Protein AF-A0A1D8U0D7-F1 (afdb_monomer_lite)

Foldseek 3Di:
DDQALQEEEEEAAPPDDDPLVVVQVVSVVVVGHYDYDHQQQPPVAKDWDWDQDPVGIKIWIDHPNDIDIPSSHPYYDCPDHDDHPDDVVVVVPDDDPDPPPDD

InterPro domains:
  IPR048936 MvdD-like, pre-ATP grasp domain [PF21068] (8-95)

Organism: NCBI:txid1458985

Radius of gyration: 16.78 Å; chains: 1; bounding box: 31×49×38 Å

pLDDT: mean 85.51, std 16.15, range [40.09, 97.69]

Structure (mmCIF, N/CA/C/O backbone):
data_AF-A0A1D8U0D7-F1
#
_entry.id   AF-A0A1D8U0D7-F1
#
loop_
_atom_site.group_PDB
_atom_site.id
_atom_site.type_symbol
_atom_site.label_atom_id
_atom_site.label_alt_id
_atom_site.label_comp_id
_atom_site.label_asym_id
_atom_site.label_entity_id
_atom_site.label_seq_id
_atom_site.pdbx_PDB_ins_code
_atom_site.Cartn_x
_atom_site.Cartn_y
_atom_site.Cartn_z
_atom_site.occupancy
_atom_site.B_iso_or_equiv
_atom_site.auth_seq_id
_atom_site.auth_comp_id
_atom_site.auth_asym_id
_atom_site.auth_atom_id
_atom_site.pdbx_PDB_model_num
ATOM 1 N N . MET A 1 1 ? -18.965 8.024 15.527 1.00 42.78 1 MET A N 1
ATOM 2 C CA . MET A 1 1 ? -18.687 6.759 14.809 1.00 42.78 1 MET A CA 1
ATOM 3 C C . MET A 1 1 ? -17.217 6.427 15.007 1.00 42.78 1 MET A C 1
ATOM 5 O O . MET A 1 1 ? -16.382 7.176 14.523 1.00 42.78 1 MET A O 1
ATOM 9 N N . ASN A 1 2 ? -16.894 5.385 15.776 1.00 52.44 2 ASN A N 1
ATOM 10 C CA . ASN A 1 2 ? -15.509 4.957 15.976 1.00 52.44 2 ASN A CA 1
ATOM 11 C C . ASN A 1 2 ? -15.095 4.140 14.743 1.00 52.44 2 ASN A C 1
ATOM 13 O O . ASN A 1 2 ? -15.549 3.006 14.592 1.00 52.44 2 ASN A O 1
ATOM 17 N N . ARG A 1 3 ? -14.338 4.729 13.809 1.00 65.12 3 ARG A N 1
ATOM 18 C CA . ARG A 1 3 ? -13.785 3.946 12.697 1.00 65.12 3 ARG A CA 1
ATOM 19 C C . ARG A 1 3 ? -12.763 2.972 13.270 1.00 65.12 3 ARG A C 1
ATOM 21 O O . ARG A 1 3 ? -11.881 3.375 14.024 1.00 65.12 3 ARG A O 1
ATOM 28 N N . SER A 1 4 ? -12.903 1.694 12.934 1.00 77.38 4 SER A N 1
ATOM 29 C CA . SER A 1 4 ? -11.898 0.694 13.280 1.00 77.38 4 SER A CA 1
ATOM 30 C C . SER A 1 4 ? -10.623 1.014 12.502 1.00 77.38 4 SER A C 1
ATOM 32 O O . SER A 1 4 ? -10.615 0.920 11.278 1.00 77.38 4 SER A O 1
ATOM 34 N N . ARG A 1 5 ? -9.563 1.424 13.205 1.00 88.81 5 ARG A N 1
ATOM 35 C CA . ARG A 1 5 ? -8.207 1.484 12.650 1.00 88.81 5 ARG A CA 1
ATOM 36 C C . ARG A 1 5 ? -7.657 0.075 12.625 1.00 88.81 5 ARG A C 1
ATOM 38 O O . ARG A 1 5 ? -7.066 -0.357 13.613 1.00 88.81 5 ARG A O 1
ATOM 45 N N . ASP A 1 6 ? -7.897 -0.646 11.540 1.00 95.38 6 ASP A N 1
ATOM 46 C CA . ASP A 1 6 ? -7.453 -2.031 11.363 1.00 95.38 6 ASP A CA 1
ATOM 47 C C . ASP A 1 6 ? -6.554 -2.227 10.135 1.00 95.38 6 ASP A C 1
ATOM 49 O O . ASP A 1 6 ? -6.075 -3.339 9.908 1.00 95.38 6 ASP A O 1
ATOM 53 N N . ILE A 1 7 ? -6.266 -1.164 9.373 1.00 97.25 7 ILE A N 1
ATOM 54 C CA . ILE A 1 7 ? -5.445 -1.259 8.165 1.00 97.25 7 ILE A CA 1
ATOM 55 C C . ILE A 1 7 ? -3.955 -1.227 8.500 1.00 97.25 7 ILE A C 1
ATOM 57 O O . ILE A 1 7 ? -3.480 -0.336 9.204 1.00 97.25 7 ILE A O 1
ATOM 61 N N . ILE A 1 8 ? -3.195 -2.162 7.932 1.00 97.69 8 ILE A N 1
ATOM 62 C CA . ILE A 1 8 ? -1.729 -2.148 7.965 1.00 97.69 8 ILE A CA 1
ATOM 63 C C . ILE A 1 8 ? -1.213 -1.938 6.545 1.00 97.69 8 ILE A C 1
ATOM 65 O O . ILE A 1 8 ? -1.383 -2.804 5.686 1.00 97.69 8 ILE A O 1
ATOM 69 N N . VAL A 1 9 ? -0.572 -0.797 6.292 1.00 97.31 9 VAL A N 1
ATOM 70 C CA . VAL A 1 9 ? -0.012 -0.480 4.971 1.00 97.31 9 VAL A CA 1
ATOM 71 C C . VAL A 1 9 ? 1.313 -1.209 4.794 1.00 97.31 9 VAL A C 1
ATOM 73 O O . VAL A 1 9 ? 2.223 -1.066 5.608 1.00 97.31 9 VAL A O 1
ATOM 76 N N . LEU A 1 10 ? 1.438 -1.978 3.721 1.00 96.75 10 LEU A N 1
ATOM 77 C CA . LEU A 1 10 ? 2.637 -2.730 3.377 1.00 96.75 10 LEU A CA 1
ATOM 78 C C . LEU A 1 10 ? 3.335 -2.026 2.212 1.00 96.75 10 LEU A C 1
ATOM 80 O O . LEU A 1 10 ? 2.890 -2.122 1.069 1.00 96.75 10 LEU A O 1
ATOM 84 N N . ILE A 1 11 ? 4.415 -1.304 2.507 1.00 95.44 11 ILE A N 1
ATOM 85 C CA . ILE A 1 11 ? 5.182 -0.551 1.507 1.00 95.44 11 ILE A CA 1
ATOM 86 C C . ILE A 1 11 ? 6.189 -1.490 0.844 1.00 95.44 11 ILE A C 1
ATOM 88 O O . ILE A 1 11 ? 7.119 -1.973 1.501 1.00 95.44 11 ILE A O 1
ATOM 92 N N . THR A 1 12 ? 6.001 -1.746 -0.449 1.00 95.31 12 THR A N 1
ATOM 93 C CA . THR A 1 12 ? 6.853 -2.638 -1.245 1.00 95.31 12 THR A CA 1
ATOM 94 C C . THR A 1 12 ? 6.941 -2.180 -2.712 1.00 95.31 12 THR A C 1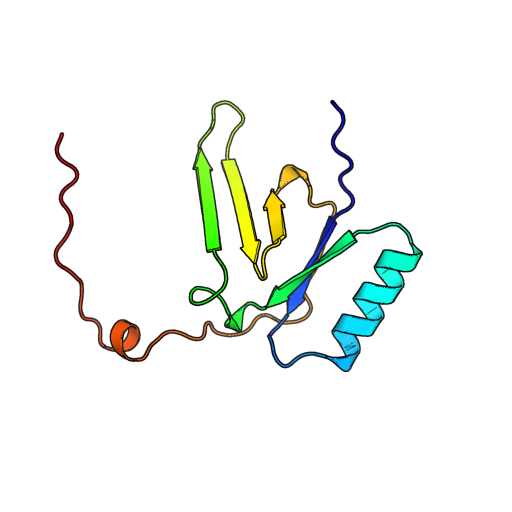
ATOM 96 O O . THR A 1 12 ? 6.800 -0.989 -3.008 1.00 95.31 12 THR A O 1
ATOM 99 N N . HIS A 1 13 ? 7.225 -3.106 -3.628 1.00 93.94 13 HIS A N 1
ATOM 100 C CA . HIS A 1 13 ? 7.195 -2.921 -5.073 1.00 93.94 13 HIS A CA 1
ATOM 101 C C . HIS A 1 13 ? 6.438 -4.061 -5.772 1.00 93.94 13 HIS A C 1
ATOM 103 O O . HIS A 1 13 ? 6.329 -5.169 -5.242 1.00 93.94 13 HIS A O 1
ATOM 109 N N . SER A 1 14 ? 5.987 -3.822 -7.004 1.00 92.12 14 SER A N 1
ATOM 110 C CA . SER A 1 14 ? 5.144 -4.741 -7.792 1.00 92.12 14 SER A CA 1
ATOM 111 C C . SER A 1 14 ? 5.746 -6.132 -8.043 1.00 92.12 14 SER A C 1
ATOM 113 O O . SER A 1 14 ? 5.011 -7.079 -8.310 1.00 92.12 14 SER A O 1
ATOM 115 N N . GLY A 1 15 ? 7.071 -6.264 -7.935 1.00 90.50 15 GLY A N 1
ATOM 116 C CA . GLY A 1 15 ? 7.821 -7.513 -8.106 1.00 90.50 15 GLY A CA 1
ATOM 117 C C . GLY A 1 15 ? 8.117 -8.285 -6.813 1.00 90.50 15 GLY A C 1
ATOM 118 O O . GLY A 1 15 ? 8.840 -9.279 -6.866 1.00 90.50 15 GLY A O 1
ATOM 119 N N . ASP A 1 16 ? 7.642 -7.826 -5.651 1.00 87.94 16 ASP A N 1
ATOM 120 C CA . ASP A 1 16 ? 7.707 -8.590 -4.397 1.00 87.94 16 ASP A CA 1
ATOM 121 C C . ASP A 1 16 ? 6.471 -9.496 -4.294 1.00 87.94 16 ASP A C 1
ATOM 123 O O . ASP A 1 16 ? 5.343 -9.031 -4.461 1.00 87.94 16 ASP A O 1
ATOM 127 N N . TYR A 1 17 ? 6.671 -10.786 -4.025 1.00 84.69 17 TYR A N 1
ATOM 128 C CA . TYR A 1 17 ? 5.586 -11.778 -3.969 1.00 84.69 17 TYR A CA 1
ATOM 129 C C . TYR A 1 17 ? 5.707 -12.644 -2.711 1.00 84.69 17 TYR A C 1
ATOM 131 O O . TYR A 1 17 ? 4.880 -12.598 -1.809 1.00 84.69 17 TYR A O 1
ATOM 139 N N . PHE A 1 18 ? 6.820 -13.366 -2.563 1.00 86.44 18 PHE A N 1
ATOM 140 C CA . PHE A 1 18 ? 6.926 -14.389 -1.520 1.00 86.44 18 PHE A CA 1
ATOM 141 C C . PHE A 1 18 ? 6.875 -13.854 -0.081 1.00 86.44 18 PHE A C 1
ATOM 143 O O . PHE A 1 18 ? 6.277 -14.481 0.793 1.00 86.44 18 PHE A O 1
ATOM 150 N N . THR A 1 19 ? 7.541 -12.730 0.201 1.00 90.12 19 THR A N 1
ATOM 151 C CA . THR A 1 19 ? 7.594 -12.206 1.579 1.00 90.12 19 THR A CA 1
ATOM 152 C C . THR A 1 19 ? 6.322 -11.435 1.908 1.00 90.12 19 THR A C 1
ATOM 154 O O . THR A 1 19 ? 5.782 -11.573 3.005 1.00 90.12 19 THR A O 1
ATOM 157 N N . ILE A 1 20 ? 5.852 -10.631 0.954 1.00 92.56 20 ILE A N 1
ATOM 158 C CA . ILE A 1 20 ? 4.692 -9.764 1.131 1.00 92.56 20 ILE A CA 1
ATOM 159 C C . ILE A 1 20 ? 3.410 -10.569 1.360 1.00 92.56 20 ILE A C 1
ATOM 161 O O . ILE A 1 20 ? 2.694 -10.274 2.317 1.00 92.56 20 ILE A O 1
ATOM 165 N N . ASP A 1 21 ? 3.181 -11.633 0.588 1.00 93.25 21 ASP A N 1
ATOM 166 C CA . ASP A 1 21 ? 1.957 -12.437 0.686 1.00 93.25 21 ASP A CA 1
ATOM 167 C C . ASP A 1 21 ? 1.878 -13.157 2.039 1.00 93.25 21 ASP A C 1
ATOM 169 O O . ASP A 1 21 ? 0.850 -13.138 2.712 1.00 93.25 21 ASP A O 1
ATOM 173 N N . LYS A 1 22 ? 3.005 -13.697 2.523 1.00 95.62 22 LYS A N 1
ATOM 174 C CA . LYS A 1 22 ? 3.068 -14.347 3.843 1.00 95.62 22 LYS A CA 1
ATOM 175 C C . LYS A 1 22 ? 2.773 -13.390 4.992 1.00 95.62 22 LYS A C 1
ATOM 177 O O . LYS A 1 22 ? 2.141 -13.786 5.973 1.00 95.62 22 LYS A O 1
ATOM 182 N N . VAL A 1 23 ? 3.267 -12.155 4.907 1.00 96.12 23 VAL A N 1
ATOM 183 C CA . VAL A 1 23 ? 3.006 -11.144 5.938 1.00 96.12 23 VAL A CA 1
ATOM 184 C C . VAL A 1 23 ? 1.557 -10.676 5.872 1.00 96.12 23 VAL A C 1
ATOM 186 O O . VAL A 1 23 ? 0.924 -10.583 6.923 1.00 96.12 23 VAL A O 1
ATOM 189 N N . ALA A 1 24 ? 1.010 -10.460 4.674 1.00 96.44 24 ALA A N 1
ATOM 190 C CA . ALA A 1 24 ? -0.400 -10.134 4.492 1.00 96.44 24 ALA A CA 1
ATOM 191 C C . ALA A 1 24 ? -1.306 -11.217 5.105 1.00 96.44 24 ALA A C 1
ATOM 193 O O . ALA A 1 24 ? -2.123 -10.907 5.972 1.00 96.44 24 ALA A O 1
ATOM 194 N N . ASP A 1 25 ? -1.074 -12.490 4.777 1.00 97.44 25 ASP A N 1
ATOM 195 C CA . ASP A 1 25 ? -1.822 -13.622 5.335 1.00 97.44 25 ASP A CA 1
ATOM 196 C C . ASP A 1 25 ? -1.736 -13.691 6.864 1.00 97.44 25 ASP A C 1
ATOM 198 O O . ASP A 1 25 ? -2.729 -13.949 7.551 1.00 97.44 25 ASP A O 1
ATOM 202 N N . ALA A 1 26 ? -0.543 -13.477 7.427 1.00 97.56 26 ALA A N 1
ATOM 203 C CA . ALA A 1 26 ? -0.341 -13.495 8.872 1.00 97.56 26 ALA A CA 1
ATOM 204 C C . ALA A 1 26 ? -1.072 -12.340 9.577 1.00 97.56 26 ALA A C 1
ATOM 206 O O . ALA A 1 26 ? -1.600 -12.536 10.673 1.00 97.56 26 ALA A O 1
ATOM 207 N N . LEU A 1 27 ? -1.120 -11.157 8.958 1.00 97.19 27 LEU A N 1
ATOM 208 C CA . LEU A 1 27 ? -1.867 -10.001 9.460 1.00 97.19 27 LEU A CA 1
ATOM 209 C C . LEU A 1 27 ? -3.377 -10.249 9.399 1.00 97.19 27 LEU A C 1
ATOM 211 O O . LEU A 1 27 ? -4.063 -10.040 10.401 1.00 97.19 27 LEU A O 1
ATOM 215 N N . SER A 1 28 ? -3.880 -10.786 8.285 1.00 96.88 28 SER A N 1
ATOM 216 C CA . SER A 1 28 ? -5.294 -11.149 8.136 1.00 96.88 28 SER A CA 1
ATOM 217 C C . SER A 1 28 ? -5.745 -12.176 9.172 1.00 96.88 28 SER A C 1
ATOM 219 O O . SER A 1 28 ? -6.787 -12.000 9.800 1.00 96.88 28 SER A O 1
ATOM 221 N N . LYS A 1 29 ? -4.924 -13.197 9.455 1.00 97.56 29 LYS A N 1
ATOM 222 C CA . LYS A 1 29 ? -5.197 -14.186 10.520 1.00 97.56 29 LYS A CA 1
ATOM 223 C C . LYS A 1 29 ? -5.259 -13.580 11.927 1.00 97.56 29 LYS A C 1
ATOM 225 O O . LYS A 1 29 ? -5.802 -14.208 12.829 1.00 97.56 29 LYS A O 1
ATOM 230 N N . ARG A 1 30 ? -4.706 -12.381 12.124 1.00 95.94 30 ARG A N 1
ATOM 231 C CA . ARG A 1 30 ? -4.733 -11.629 13.390 1.00 95.94 30 ARG A CA 1
ATOM 232 C C . ARG A 1 30 ? -5.823 -10.551 13.420 1.00 95.94 30 ARG A C 1
ATOM 234 O O . ARG A 1 30 ? -5.875 -9.784 14.375 1.00 95.94 30 ARG A O 1
ATOM 241 N N . GLY A 1 31 ? -6.682 -10.491 12.399 1.00 95.12 31 GLY A N 1
ATOM 242 C CA . GLY A 1 31 ? -7.793 -9.540 12.313 1.00 95.12 31 GLY A CA 1
ATOM 243 C C . GLY A 1 31 ? -7.427 -8.169 11.740 1.00 95.12 31 GLY A C 1
ATOM 244 O O . GLY A 1 31 ? -8.277 -7.284 11.723 1.00 95.12 31 GLY A O 1
ATOM 245 N N . ALA A 1 32 ? -6.196 -7.982 11.258 1.00 96.62 32 ALA A N 1
ATOM 246 C CA . ALA A 1 32 ? -5.806 -6.767 10.550 1.00 96.62 32 ALA A CA 1
ATOM 247 C C . ALA A 1 32 ? -6.164 -6.851 9.057 1.00 96.62 32 ALA A C 1
ATOM 249 O O . ALA A 1 32 ? -6.251 -7.935 8.475 1.00 96.62 32 ALA A O 1
ATOM 250 N N . LYS A 1 33 ? -6.322 -5.695 8.415 1.00 96.75 33 LYS A N 1
ATOM 251 C CA . LYS A 1 33 ? -6.554 -5.564 6.974 1.00 96.75 33 LYS A CA 1
ATOM 252 C C . LYS A 1 33 ? -5.269 -5.094 6.286 1.00 96.75 33 LYS A C 1
ATOM 254 O O . LYS A 1 33 ? -4.963 -3.902 6.315 1.00 96.75 33 LYS A O 1
ATOM 259 N N . PRO A 1 34 ? -4.468 -5.995 5.700 1.00 97.00 34 PRO A N 1
ATOM 260 C CA . PRO A 1 34 ? -3.283 -5.581 4.965 1.00 97.00 34 PRO A CA 1
ATOM 261 C C . PRO A 1 34 ? -3.679 -4.781 3.717 1.00 97.00 34 PRO A C 1
ATOM 263 O O . PRO A 1 34 ? -4.530 -5.209 2.940 1.00 97.00 34 PRO A O 1
ATOM 266 N N . PHE A 1 35 ? -3.026 -3.642 3.504 1.00 96.94 35 PHE A N 1
ATOM 267 C CA . PHE A 1 35 ? -3.135 -2.848 2.284 1.00 96.94 35 PHE A CA 1
ATOM 268 C C . PHE A 1 35 ? -1.766 -2.790 1.610 1.00 96.94 35 PHE A C 1
ATOM 270 O O . PHE A 1 35 ? -0.837 -2.172 2.128 1.00 96.94 35 PHE A O 1
ATOM 277 N N . ARG A 1 36 ? -1.616 -3.452 0.462 1.00 95.62 36 ARG A N 1
ATOM 278 C CA . ARG A 1 36 ? -0.360 -3.457 -0.296 1.00 95.62 36 ARG A CA 1
ATOM 279 C C . ARG A 1 36 ? -0.214 -2.156 -1.080 1.00 95.62 36 ARG A C 1
ATOM 281 O O . ARG A 1 36 ? -1.072 -1.835 -1.894 1.00 95.62 36 ARG A O 1
ATOM 288 N N . PHE A 1 37 ? 0.896 -1.454 -0.875 1.00 95.44 37 PHE A N 1
ATOM 289 C CA . PHE A 1 37 ? 1.263 -0.260 -1.628 1.00 95.44 37 PHE A CA 1
ATOM 290 C C . PHE A 1 37 ? 2.584 -0.492 -2.372 1.00 95.44 37 PHE A C 1
ATOM 292 O O . PHE A 1 37 ? 3.664 -0.506 -1.776 1.00 95.44 37 PHE A O 1
ATOM 299 N N . ASP A 1 38 ? 2.481 -0.671 -3.689 1.00 95.19 38 ASP A N 1
ATOM 300 C CA . ASP A 1 38 ? 3.624 -0.821 -4.589 1.0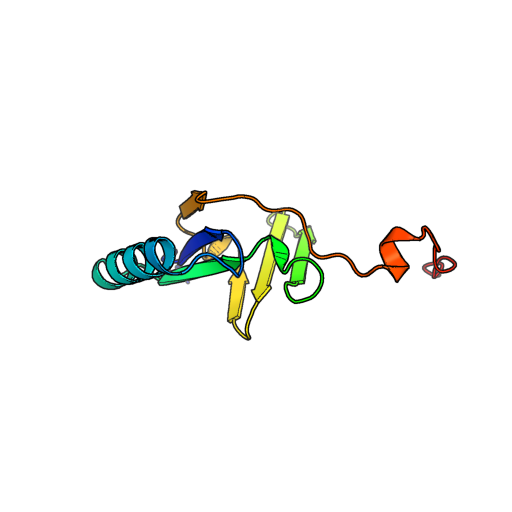0 95.19 38 ASP A CA 1
ATOM 301 C C . ASP A 1 38 ? 4.141 0.562 -5.009 1.00 95.19 38 ASP A C 1
ATOM 303 O O . ASP A 1 38 ? 3.548 1.252 -5.839 1.00 95.19 38 ASP A O 1
ATOM 307 N N . THR A 1 39 ? 5.252 0.986 -4.410 1.00 94.44 39 THR A N 1
ATOM 308 C CA . THR A 1 39 ? 5.799 2.345 -4.575 1.00 94.44 39 THR A CA 1
ATOM 309 C C . THR A 1 39 ? 6.306 2.641 -5.982 1.00 94.44 39 THR A C 1
ATOM 311 O O . THR A 1 39 ? 6.249 3.784 -6.428 1.00 94.44 39 THR A O 1
ATOM 314 N N . ASP A 1 40 ? 6.724 1.616 -6.722 1.00 93.38 40 ASP A N 1
ATOM 315 C CA . ASP A 1 40 ? 7.119 1.725 -8.126 1.00 93.38 40 ASP A CA 1
ATOM 316 C C . ASP A 1 40 ? 5.932 2.026 -9.056 1.00 93.38 40 ASP A C 1
ATOM 318 O O . ASP A 1 40 ? 6.127 2.563 -10.143 1.00 93.38 40 ASP A O 1
ATOM 322 N N . GLN A 1 41 ? 4.702 1.709 -8.642 1.00 93.50 41 GLN A N 1
ATOM 323 C CA . GLN A 1 41 ? 3.492 1.981 -9.424 1.00 93.50 41 GLN A CA 1
ATOM 324 C C . GLN A 1 41 ? 2.944 3.397 -9.193 1.00 93.50 41 GLN A C 1
ATOM 326 O O . GLN A 1 41 ? 2.024 3.827 -9.890 1.00 93.50 41 GLN A O 1
ATOM 331 N N . PHE A 1 42 ? 3.502 4.152 -8.246 1.00 92.56 42 PHE A N 1
ATOM 332 C CA . PHE A 1 42 ? 3.268 5.588 -8.160 1.00 92.56 42 PHE A CA 1
ATOM 333 C C . PHE A 1 42 ? 4.174 6.320 -9.168 1.00 92.56 42 PHE A C 1
ATOM 335 O O . PHE A 1 42 ? 5.343 5.957 -9.294 1.00 92.56 42 PHE A O 1
ATOM 342 N N . PRO A 1 43 ? 3.696 7.352 -9.888 1.00 91.88 43 PRO A N 1
ATOM 343 C CA . PRO A 1 43 ? 2.335 7.905 -9.889 1.00 91.88 43 PRO A CA 1
ATOM 344 C C . PRO A 1 43 ? 1.398 7.288 -10.946 1.00 91.88 43 PRO A C 1
ATOM 346 O O . PRO A 1 43 ? 0.267 7.733 -11.095 1.00 91.88 43 PRO A O 1
ATOM 349 N N . SER A 1 44 ? 1.853 6.307 -11.731 1.00 90.75 44 SER A N 1
ATOM 350 C CA . SER A 1 44 ? 1.137 5.855 -12.936 1.00 90.75 44 SER A CA 1
ATOM 351 C C . SER A 1 44 ? -0.153 5.073 -12.662 1.00 90.75 44 SER A C 1
ATOM 353 O O . SER A 1 44 ? -1.097 5.173 -13.443 1.00 90.75 44 SER A O 1
ATOM 355 N N . LYS A 1 45 ? -0.212 4.300 -11.573 1.00 93.25 45 LYS A N 1
ATOM 356 C CA . LYS A 1 45 ? -1.393 3.504 -11.177 1.00 93.25 45 LYS A CA 1
ATOM 357 C C . LYS A 1 45 ? -1.879 3.776 -9.759 1.00 93.25 45 LYS A C 1
ATOM 359 O O . LYS A 1 45 ? -2.949 3.302 -9.383 1.00 93.25 45 LYS A O 1
ATOM 364 N N . VAL A 1 46 ? -1.088 4.494 -8.972 1.00 94.44 46 VAL A N 1
ATOM 365 C CA . VAL A 1 46 ? -1.418 4.869 -7.599 1.00 94.44 46 VAL A CA 1
ATOM 366 C C . VAL A 1 46 ? -1.765 6.347 -7.563 1.00 94.44 46 VAL A C 1
ATOM 368 O O . VAL A 1 46 ? -0.981 7.166 -8.042 1.00 94.44 46 VAL A O 1
ATOM 371 N N . GLN A 1 47 ? -2.893 6.689 -6.944 1.00 95.44 47 GLN A N 1
ATOM 372 C CA . GLN A 1 47 ? -3.277 8.079 -6.714 1.00 95.44 47 GLN A CA 1
ATOM 373 C C . GLN A 1 47 ? -3.118 8.419 -5.233 1.00 95.44 47 GLN A C 1
ATOM 375 O O . GLN A 1 47 ? -3.567 7.681 -4.357 1.00 95.44 47 GLN A O 1
ATOM 380 N N . LEU A 1 48 ? -2.456 9.544 -4.968 1.00 94.56 48 LEU A N 1
ATOM 381 C CA . LEU A 1 48 ? -2.328 10.135 -3.642 1.00 94.56 48 LEU A CA 1
ATOM 382 C C . LEU A 1 48 ? -2.993 11.506 -3.670 1.00 94.56 48 LEU A C 1
ATOM 384 O O . LEU A 1 48 ? -2.615 12.358 -4.475 1.00 94.56 48 LEU A O 1
ATOM 388 N N . ALA A 1 49 ? -3.953 11.720 -2.780 1.00 95.25 49 ALA A N 1
ATOM 389 C CA . ALA A 1 49 ? -4.578 13.016 -2.568 1.00 95.25 49 ALA A CA 1
ATOM 390 C C . ALA A 1 49 ? -4.243 13.521 -1.165 1.00 95.25 49 ALA A C 1
ATOM 392 O O . ALA A 1 49 ? -4.258 12.752 -0.205 1.00 95.25 49 ALA A O 1
ATOM 393 N N . ALA A 1 50 ? -3.952 14.816 -1.057 1.00 94.06 50 ALA A N 1
ATOM 394 C CA . ALA A 1 50 ? -3.748 15.507 0.207 1.00 94.06 50 ALA A CA 1
ATOM 395 C C . ALA 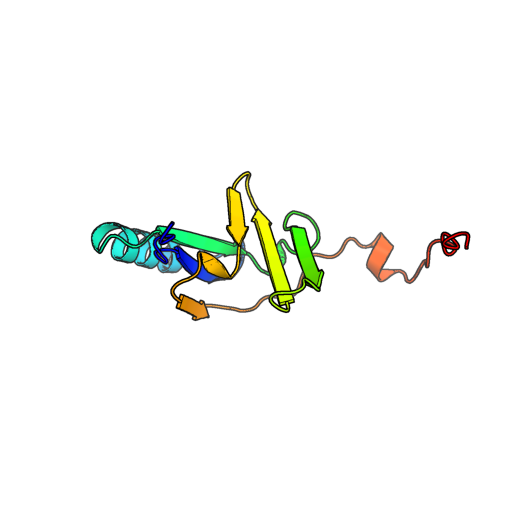A 1 50 ? -4.683 16.717 0.267 1.00 94.06 50 ALA A C 1
ATOM 397 O O . ALA A 1 50 ? -4.778 17.479 -0.697 1.00 94.06 50 ALA A O 1
ATOM 398 N N . GLY A 1 51 ? -5.367 16.887 1.392 1.00 93.25 51 GLY A N 1
ATOM 399 C CA . GLY A 1 51 ? -6.251 18.013 1.655 1.00 93.25 51 GLY A CA 1
ATOM 400 C C . GLY A 1 51 ? -5.892 18.695 2.967 1.00 93.25 51 GLY A C 1
ATOM 401 O O . GLY A 1 51 ? -5.392 18.066 3.898 1.00 93.25 51 GLY A O 1
ATOM 402 N N . ILE A 1 52 ? -6.166 19.993 3.048 1.00 93.19 52 ILE A N 1
ATOM 403 C CA . ILE A 1 52 ? -6.139 20.740 4.306 1.00 93.19 52 ILE A CA 1
ATOM 404 C C . ILE A 1 52 ? -7.593 20.976 4.700 1.00 93.19 52 ILE A C 1
ATOM 406 O O . ILE A 1 52 ? -8.364 21.551 3.935 1.00 93.19 52 ILE A O 1
ATOM 410 N N . THR A 1 53 ? -7.965 20.495 5.877 1.00 86.62 53 THR A N 1
ATOM 411 C CA . THR A 1 53 ? -9.314 20.595 6.441 1.00 86.62 53 THR A CA 1
ATOM 412 C C . THR A 1 53 ? -9.277 21.386 7.746 1.00 86.62 53 THR A C 1
ATOM 414 O O . THR A 1 53 ? -8.202 21.652 8.290 1.00 86.62 53 THR A O 1
ATOM 417 N N . SER A 1 54 ? -10.447 21.726 8.286 1.00 88.38 54 SER A N 1
ATOM 418 C CA . SER A 1 54 ? -10.581 22.282 9.640 1.00 88.38 54 SER A CA 1
ATOM 419 C C . SER A 1 54 ? -10.002 21.368 10.723 1.00 88.38 54 SER A C 1
ATOM 421 O O . SER A 1 54 ? -9.555 21.861 11.756 1.00 88.38 54 SER A O 1
ATOM 423 N N . GLU A 1 55 ? -9.970 20.054 10.485 1.00 85.62 55 GLU A N 1
ATOM 424 C CA . GLU A 1 55 ? -9.410 19.062 11.408 1.00 85.62 55 GLU A CA 1
ATOM 425 C C . GLU A 1 55 ? -7.906 18.801 11.188 1.00 85.62 55 GLU A C 1
ATOM 427 O O . GLU A 1 55 ? -7.300 18.033 11.935 1.00 85.62 55 GLU A O 1
ATOM 432 N N . GLY A 1 56 ? -7.290 19.441 10.186 1.00 88.69 56 GLY A N 1
ATOM 433 C CA . GLY A 1 56 ? -5.880 19.278 9.832 1.00 88.69 56 GLY A CA 1
ATOM 434 C C . GLY A 1 56 ? -5.663 18.644 8.457 1.00 88.69 56 GLY A C 1
ATOM 435 O O . GLY A 1 56 ? -6.490 18.769 7.551 1.00 88.69 56 GLY A O 1
ATOM 436 N N . LEU A 1 57 ? -4.510 17.999 8.281 1.00 91.94 57 LEU A N 1
ATOM 437 C CA . LEU A 1 57 ? -4.135 17.344 7.027 1.00 91.94 57 LEU A CA 1
ATOM 438 C C . LEU A 1 57 ? -4.890 16.023 6.864 1.00 91.94 57 LEU A C 1
ATOM 440 O O . LEU A 1 57 ? -4.879 15.189 7.767 1.00 91.94 57 LEU A O 1
ATOM 444 N N . SER A 1 58 ? -5.496 15.825 5.698 1.00 90.62 58 SER A N 1
ATOM 445 C CA . SER A 1 58 ? -6.103 14.560 5.293 1.00 90.62 58 SER A CA 1
ATOM 446 C C . SER A 1 58 ? -5.352 13.986 4.100 1.00 90.62 58 SER A C 1
ATOM 448 O O . SER A 1 58 ? -4.940 14.725 3.204 1.00 90.62 58 SER A O 1
ATOM 450 N N . TYR A 1 59 ? -5.172 12.666 4.081 1.00 94.69 59 TYR A N 1
ATOM 451 C CA . TYR A 1 59 ? -4.590 11.976 2.935 1.00 94.69 59 TYR A CA 1
ATOM 452 C C . TYR A 1 59 ? -5.441 10.778 2.537 1.00 94.69 59 TYR A C 1
ATOM 454 O O . TYR A 1 59 ? -5.976 10.066 3.390 1.00 94.69 59 TYR A O 1
ATOM 462 N N . GLN A 1 60 ? -5.528 10.553 1.231 1.00 95.75 60 GLN A N 1
ATOM 463 C CA . GLN A 1 60 ? -6.192 9.405 0.631 1.00 95.75 60 GLN A CA 1
ATOM 464 C C . GLN A 1 60 ? -5.241 8.725 -0.353 1.00 95.75 60 GLN A C 1
ATOM 466 O O . GLN A 1 60 ? -4.523 9.392 -1.101 1.00 95.75 60 GLN A O 1
ATOM 471 N N . LEU A 1 61 ? -5.241 7.396 -0.320 1.00 96.44 61 LEU A N 1
ATOM 472 C CA . LEU A 1 61 ? -4.468 6.531 -1.198 1.00 96.44 61 LEU A CA 1
ATOM 473 C C . LEU A 1 61 ? -5.428 5.606 -1.946 1.00 96.44 61 LEU A C 1
ATOM 475 O O . LEU A 1 61 ? -6.106 4.788 -1.322 1.00 96.44 61 LEU A O 1
ATOM 479 N N . ASP A 1 62 ? -5.439 5.720 -3.272 1.00 96.81 62 ASP A N 1
ATOM 480 C CA . ASP A 1 62 ? -6.234 4.878 -4.163 1.00 96.81 62 ASP A CA 1
ATOM 481 C C . ASP A 1 62 ? -5.318 3.977 -4.999 1.00 96.81 62 ASP A C 1
ATOM 483 O O . ASP A 1 62 ? -4.408 4.449 -5.692 1.00 96.81 62 ASP A O 1
ATOM 487 N N . TYR A 1 63 ? -5.554 2.665 -4.937 1.00 95.50 63 TYR A N 1
ATOM 488 C CA . TYR A 1 63 ? -4.779 1.667 -5.676 1.00 95.50 63 TYR A CA 1
ATOM 489 C C . TYR A 1 63 ? -5.577 0.373 -5.898 1.00 95.50 63 TYR A C 1
ATOM 491 O O . TYR A 1 63 ? -6.221 -0.143 -4.985 1.00 95.50 63 TYR A O 1
ATOM 499 N N . ASN A 1 64 ? -5.533 -0.176 -7.120 1.00 91.62 64 ASN A N 1
ATOM 500 C CA . ASN A 1 64 ? -6.217 -1.422 -7.506 1.00 91.62 64 ASN A CA 1
ATOM 501 C C . ASN A 1 64 ? -7.711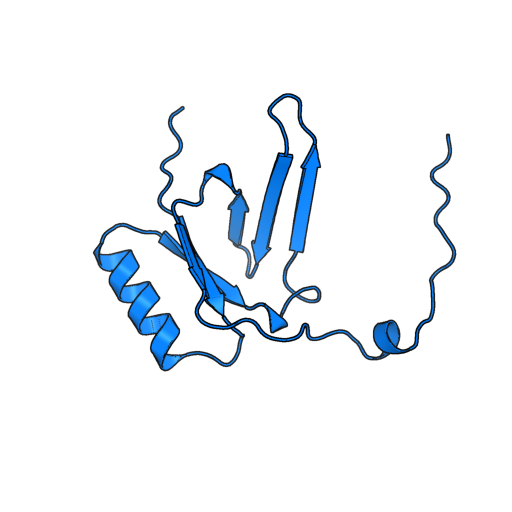 -1.474 -7.116 1.00 91.62 64 ASN A C 1
ATOM 503 O O . ASN A 1 64 ? -8.204 -2.503 -6.659 1.00 91.62 64 ASN A O 1
ATOM 507 N N . GLY A 1 65 ? -8.429 -0.355 -7.263 1.00 92.62 65 GLY A N 1
ATOM 508 C CA . GLY A 1 65 ? -9.855 -0.249 -6.920 1.00 92.62 65 GLY A CA 1
ATOM 509 C C . GLY A 1 65 ? -10.157 -0.149 -5.420 1.00 92.62 65 GLY A C 1
ATOM 510 O O . GLY A 1 65 ? -11.325 -0.088 -5.048 1.00 92.62 65 GLY A O 1
ATOM 511 N N . ASN A 1 66 ? -9.133 -0.102 -4.565 1.00 93.81 66 ASN A N 1
ATOM 512 C CA . ASN A 1 66 ? -9.273 0.106 -3.129 1.00 93.81 66 ASN A CA 1
ATOM 513 C C . ASN A 1 66 ? -8.853 1.530 -2.765 1.00 93.81 66 ASN A C 1
ATOM 515 O O . ASN A 1 66 ? -7.894 2.058 -3.326 1.00 93.81 66 ASN A O 1
ATOM 519 N N . SER A 1 67 ? -9.552 2.112 -1.794 1.00 95.44 67 SER A N 1
ATOM 520 C CA . SER A 1 67 ? -9.295 3.451 -1.269 1.00 95.44 67 SER A CA 1
ATOM 521 C C . SER A 1 67 ? -9.123 3.377 0.239 1.00 95.44 67 SER A C 1
ATOM 523 O O . SER A 1 67 ? -9.952 2.762 0.917 1.00 95.44 67 SER A O 1
ATOM 525 N N . ILE A 1 68 ? -8.062 3.988 0.763 1.00 96.00 68 ILE A N 1
ATOM 526 C CA . ILE A 1 68 ? -7.841 4.125 2.206 1.00 96.00 68 ILE A CA 1
ATOM 527 C C . ILE A 1 68 ? -7.523 5.571 2.561 1.00 96.00 68 ILE A C 1
ATOM 529 O O . ILE A 1 68 ? -6.888 6.289 1.783 1.00 96.00 68 ILE A O 1
ATOM 533 N N . LYS A 1 69 ? -7.921 5.986 3.763 1.00 95.12 69 LYS A N 1
ATOM 534 C CA . LYS A 1 69 ? -7.508 7.263 4.348 1.00 95.12 69 LYS A CA 1
ATOM 535 C C . LYS A 1 69 ? -6.518 7.038 5.476 1.00 95.12 69 LYS A C 1
ATOM 537 O O . LYS A 1 69 ? -6.483 5.963 6.077 1.00 95.12 69 LYS A O 1
ATOM 542 N N . THR A 1 70 ? -5.733 8.059 5.810 1.00 91.81 70 THR A N 1
ATOM 543 C CA . THR A 1 70 ? -4.797 7.986 6.946 1.00 91.81 70 THR A CA 1
ATOM 544 C C . THR A 1 70 ? -5.505 7.607 8.245 1.00 91.81 70 THR A C 1
ATOM 546 O O . THR A 1 70 ? -4.948 6.873 9.056 1.00 91.81 70 THR A O 1
ATOM 549 N N . GLU A 1 71 ? -6.755 8.038 8.424 1.00 92.06 71 GLU A N 1
ATOM 550 C CA . GLU A 1 71 ? -7.544 7.728 9.619 1.00 92.06 71 GLU A CA 1
ATOM 551 C C . GLU A 1 71 ? -7.891 6.244 9.774 1.00 92.06 71 GLU A C 1
ATOM 553 O O . GLU A 1 71 ? -8.218 5.850 10.894 1.00 92.06 71 GLU A O 1
ATOM 558 N N . ASP A 1 72 ? -7.821 5.449 8.700 1.00 94.25 72 ASP A N 1
ATOM 559 C CA . ASP A 1 72 ? -8.107 4.009 8.698 1.00 94.25 72 ASP A CA 1
ATOM 560 C C . ASP A 1 72 ? -6.842 3.174 9.014 1.00 94.25 72 ASP A C 1
ATOM 562 O O . ASP A 1 72 ? -6.932 1.996 9.378 1.00 94.25 72 ASP A O 1
ATOM 566 N N . VAL A 1 73 ? -5.653 3.787 8.914 1.00 95.00 73 VAL A N 1
ATOM 567 C CA . VAL A 1 73 ? -4.348 3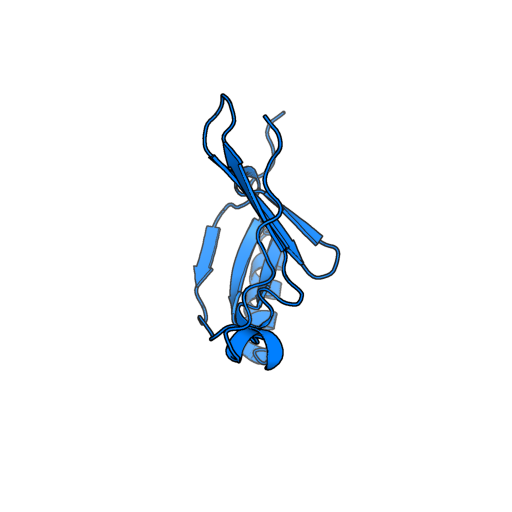.131 9.075 1.00 95.00 73 VAL A CA 1
ATOM 568 C C . VAL A 1 73 ? -3.977 2.992 10.552 1.00 95.00 73 VAL A C 1
ATOM 570 O O . VAL A 1 73 ? -3.836 3.968 11.286 1.00 95.00 73 VAL A O 1
ATOM 573 N N . GLN A 1 74 ? -3.769 1.751 10.982 1.00 96.00 74 GLN A N 1
ATOM 574 C CA . GLN A 1 74 ? -3.260 1.394 12.305 1.00 96.00 74 GLN A CA 1
ATOM 575 C C . GLN A 1 74 ? -1.727 1.377 12.353 1.00 96.00 74 GLN A C 1
ATOM 577 O O . GLN A 1 74 ? -1.134 1.693 13.383 1.00 96.00 74 GLN A O 1
ATOM 582 N N . GLY A 1 75 ? -1.075 0.993 11.256 1.00 95.94 75 GLY A N 1
ATOM 583 C CA . GLY A 1 75 ? 0.374 0.846 11.211 1.00 95.94 75 GLY A CA 1
ATOM 584 C C . GLY A 1 75 ? 0.915 0.688 9.797 1.00 95.94 75 GLY A C 1
ATOM 585 O O . GLY A 1 75 ? 0.171 0.474 8.840 1.00 95.94 75 GLY A O 1
ATOM 586 N N . VAL A 1 76 ? 2.237 0.794 9.674 1.00 96.62 76 VAL A N 1
ATOM 587 C CA . VAL A 1 76 ? 2.944 0.716 8.394 1.00 96.62 76 VAL A CA 1
ATOM 588 C C . VAL A 1 76 ? 4.100 -0.265 8.517 1.00 96.62 76 VAL A C 1
ATOM 590 O O . VAL A 1 76 ? 4.948 -0.134 9.398 1.00 96.62 76 VAL A O 1
ATOM 593 N N . TRP A 1 77 ? 4.155 -1.238 7.613 1.00 96.31 77 TRP A N 1
ATOM 594 C CA . TRP A 1 77 ? 5.307 -2.108 7.443 1.00 96.31 77 TRP A CA 1
ATOM 595 C C . TRP A 1 77 ? 6.128 -1.647 6.241 1.00 96.31 77 TRP A C 1
ATOM 597 O O . TRP A 1 77 ? 5.735 -1.809 5.084 1.00 96.31 77 TRP A O 1
ATOM 607 N N . MET A 1 78 ? 7.288 -1.059 6.525 1.00 93.19 78 MET A N 1
ATOM 608 C CA . MET A 1 78 ? 8.207 -0.564 5.505 1.00 93.19 78 MET A CA 1
ATOM 609 C C . MET A 1 78 ? 9.142 -1.687 5.039 1.00 93.19 78 MET A C 1
ATOM 611 O O . MET A 1 78 ? 10.237 -1.857 5.572 1.00 93.19 78 MET A O 1
ATOM 615 N N . ARG A 1 79 ? 8.702 -2.483 4.056 1.00 89.69 79 ARG A N 1
ATOM 616 C CA . ARG A 1 79 ? 9.482 -3.613 3.528 1.00 89.69 79 ARG A CA 1
ATOM 617 C C . ARG A 1 79 ? 10.564 -3.152 2.552 1.00 89.69 79 ARG A C 1
ATOM 619 O O . ARG A 1 79 ? 11.728 -3.516 2.735 1.00 89.69 79 ARG A O 1
ATOM 626 N N . ARG A 1 80 ? 10.183 -2.400 1.513 1.00 85.88 80 ARG A N 1
ATOM 627 C CA . ARG A 1 80 ? 11.084 -1.851 0.482 1.00 85.88 80 ARG A CA 1
ATOM 628 C C . ARG A 1 80 ? 10.511 -0.564 -0.105 1.00 85.88 80 ARG A C 1
ATOM 630 O O . ARG A 1 80 ? 9.326 -0.507 -0.402 1.00 85.88 80 ARG A O 1
ATOM 637 N N . LEU A 1 81 ? 11.374 0.422 -0.328 1.00 84.50 81 LEU A N 1
ATOM 638 C CA . LEU A 1 81 ? 11.072 1.608 -1.129 1.00 84.50 81 LEU A CA 1
ATOM 639 C C . LEU A 1 81 ? 11.728 1.444 -2.498 1.00 84.50 81 LEU A C 1
ATOM 641 O O . LEU A 1 81 ? 12.894 1.050 -2.572 1.00 84.50 81 LEU A O 1
ATOM 645 N N . TRP A 1 82 ? 10.985 1.721 -3.566 1.00 88.00 82 TRP A N 1
ATOM 646 C CA . TRP A 1 82 ? 11.472 1.595 -4.935 1.00 88.00 82 TRP A CA 1
ATOM 647 C C . TRP A 1 82 ? 11.230 2.871 -5.729 1.00 88.00 82 TRP A C 1
ATOM 649 O O . TRP A 1 82 ? 10.338 3.658 -5.415 1.00 88.00 82 TRP A O 1
ATOM 659 N N . HIS A 1 83 ? 12.045 3.082 -6.760 1.00 85.44 83 HIS A N 1
ATOM 660 C CA . HIS A 1 83 ? 11.904 4.256 -7.609 1.00 85.44 83 HIS A CA 1
ATOM 661 C C . HIS A 1 83 ? 10.605 4.188 -8.428 1.00 85.44 83 HIS A C 1
ATOM 663 O O . HIS A 1 83 ? 10.268 3.113 -8.940 1.00 85.44 83 HIS A O 1
ATOM 669 N N . PRO A 1 84 ? 9.908 5.327 -8.583 1.00 84.50 84 PRO A N 1
ATOM 670 C CA . PRO A 1 84 ? 8.678 5.404 -9.357 1.00 84.50 84 PRO A CA 1
ATOM 671 C C . PRO A 1 84 ? 8.929 5.066 -10.829 1.00 84.50 84 PRO A C 1
ATOM 673 O O . PRO A 1 84 ? 9.919 5.500 -11.424 1.00 84.50 84 PRO A O 1
ATOM 676 N N . GLN A 1 85 ? 8.008 4.318 -11.433 1.00 82.81 85 GLN A N 1
ATOM 677 C CA . GLN A 1 85 ? 7.972 4.096 -12.876 1.00 82.81 85 GLN A CA 1
ATOM 678 C C . GLN A 1 85 ? 7.316 5.312 -13.535 1.00 82.81 85 GLN A C 1
ATOM 680 O O . GLN A 1 85 ? 6.090 5.424 -13.621 1.00 82.81 85 GLN A O 1
ATOM 685 N N . VAL A 1 86 ? 8.155 6.255 -13.960 1.00 77.69 86 VAL A N 1
ATOM 686 C CA . VAL A 1 86 ? 7.737 7.490 -14.629 1.00 77.69 86 VAL A CA 1
ATOM 687 C C . VAL A 1 86 ? 7.809 7.292 -16.142 1.00 77.69 86 VAL A C 1
ATOM 689 O O . VAL A 1 86 ? 8.741 6.663 -16.644 1.00 77.69 86 VAL A O 1
ATOM 692 N N . SER A 1 87 ? 6.829 7.813 -16.884 1.00 76.19 87 SER A N 1
ATOM 693 C CA . SER A 1 87 ? 6.853 7.720 -18.345 1.00 76.19 87 SER A CA 1
ATOM 694 C C . SER A 1 87 ? 8.068 8.464 -18.931 1.00 76.19 87 SER A C 1
ATOM 696 O O . SER A 1 87 ? 8.479 9.499 -18.390 1.00 76.19 87 SER A O 1
ATOM 698 N N . PRO A 1 88 ? 8.631 7.995 -20.062 1.00 70.81 88 PRO A N 1
ATOM 699 C CA . PRO A 1 88 ? 9.748 8.672 -20.728 1.00 70.81 88 PRO A CA 1
ATOM 700 C C . PRO A 1 88 ? 9.440 10.137 -21.079 1.00 70.81 88 PRO A C 1
ATOM 702 O O . PRO A 1 88 ? 10.316 10.998 -21.011 1.00 70.81 88 PRO A O 1
ATOM 705 N N . ASP A 1 89 ? 8.178 10.436 -21.388 1.00 71.19 89 ASP A N 1
ATOM 706 C CA . ASP A 1 89 ? 7.725 11.777 -21.756 1.00 71.19 89 ASP A CA 1
ATOM 707 C C . ASP A 1 89 ? 7.876 12.777 -20.601 1.00 71.19 89 ASP A C 1
ATOM 709 O O . ASP A 1 89 ? 8.324 13.905 -20.817 1.00 71.19 89 ASP A O 1
ATOM 713 N N . LEU A 1 90 ? 7.591 12.349 -19.365 1.00 65.75 90 LEU A N 1
ATOM 714 C CA . LEU A 1 90 ? 7.804 13.151 -18.155 1.00 65.75 90 LEU A CA 1
ATOM 715 C C . LEU A 1 90 ? 9.295 13.297 -17.818 1.00 65.75 90 LEU A C 1
ATOM 717 O O . LEU A 1 90 ? 9.719 14.359 -17.362 1.00 65.75 90 LEU A O 1
ATOM 721 N N . ALA A 1 91 ? 10.109 12.276 -18.102 1.00 61.00 91 ALA A N 1
ATOM 722 C CA . ALA A 1 91 ? 11.562 12.349 -17.932 1.00 61.00 91 ALA A CA 1
ATOM 723 C C . ALA A 1 91 ? 12.221 13.364 -18.891 1.00 61.00 91 ALA A C 1
ATOM 725 O O . ALA A 1 91 ? 13.283 13.903 -18.585 1.00 61.00 91 ALA A O 1
ATOM 726 N N . SER A 1 92 ? 11.573 13.677 -20.022 1.00 60.56 92 SER A N 1
ATOM 727 C CA . SER A 1 92 ? 12.089 14.598 -21.047 1.00 60.56 92 SER A CA 1
ATOM 728 C C . SER A 1 92 ? 11.910 16.100 -20.743 1.00 60.56 92 SER A C 1
ATOM 730 O O . SER A 1 92 ? 12.252 16.940 -21.574 1.00 60.56 92 SER A O 1
ATOM 732 N N . GLY A 1 93 ? 11.397 16.476 -19.563 1.00 56.84 93 GLY A N 1
ATOM 733 C CA . GLY A 1 93 ? 11.381 17.873 -19.099 1.00 56.84 93 GLY A CA 1
ATOM 734 C C . GLY A 1 93 ? 10.408 18.811 -19.829 1.00 56.84 93 GLY A C 1
ATOM 735 O O . GLY A 1 93 ? 10.486 20.031 -19.659 1.00 56.84 93 GLY A O 1
ATOM 736 N N . LYS A 1 94 ? 9.472 18.279 -20.623 1.00 52.62 94 LYS A N 1
ATOM 737 C CA . LYS A 1 94 ? 8.437 19.080 -21.291 1.00 52.62 94 LYS A CA 1
ATOM 738 C C . LYS A 1 94 ? 7.394 19.541 -20.267 1.00 52.62 94 LYS A C 1
ATOM 740 O O . LYS A 1 94 ? 6.494 18.793 -19.904 1.00 52.62 94 LYS A O 1
ATOM 745 N N . ARG A 1 95 ? 7.519 20.780 -19.780 1.00 52.72 95 ARG A N 1
ATOM 746 C CA . ARG A 1 95 ? 6.478 21.422 -18.963 1.00 52.72 95 ARG A CA 1
ATOM 747 C C . ARG A 1 95 ? 5.302 21.786 -19.865 1.00 52.72 95 ARG A C 1
ATOM 749 O O . ARG A 1 95 ? 5.461 22.595 -20.777 1.00 52.72 95 ARG A O 1
ATOM 756 N N . SER A 1 96 ? 4.132 21.213 -19.603 1.00 54.25 96 SER A N 1
ATOM 757 C CA . SER A 1 96 ? 2.872 21.713 -20.158 1.00 54.25 96 SER A CA 1
ATOM 758 C C . SER A 1 96 ? 2.673 23.171 -19.716 1.00 54.25 96 SER A C 1
ATOM 760 O O . SER A 1 96 ? 2.977 23.484 -18.559 1.00 54.25 96 SER A O 1
ATOM 762 N N . PRO A 1 97 ? 2.197 24.077 -20.590 1.00 46.84 97 PRO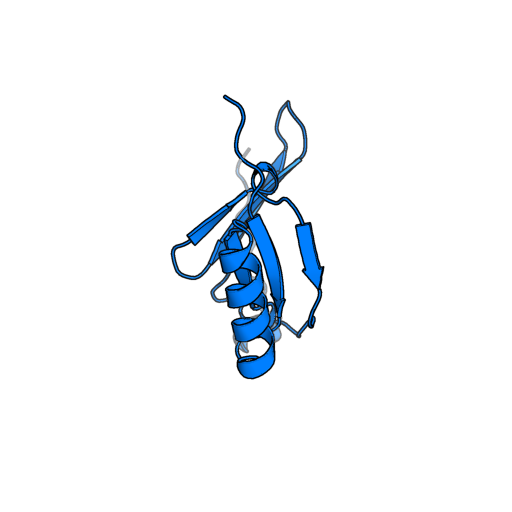 A N 1
ATOM 763 C CA . PRO A 1 97 ? 1.968 25.458 -20.205 1.00 46.84 97 PRO A CA 1
ATOM 764 C C . PRO A 1 97 ? 0.882 25.511 -19.130 1.00 46.84 97 PRO A C 1
ATOM 766 O O . PRO A 1 97 ? -0.187 24.920 -19.258 1.00 46.84 97 PRO A O 1
ATOM 769 N N . THR A 1 98 ? 1.232 26.198 -18.051 1.00 49.62 98 THR A N 1
ATOM 770 C CA . THR A 1 98 ? 0.461 26.488 -16.850 1.00 49.62 98 THR A CA 1
ATOM 771 C C . THR A 1 98 ? -1.010 26.766 -17.169 1.00 49.62 98 THR A C 1
ATOM 773 O O . THR A 1 98 ? -1.328 27.778 -17.790 1.00 49.62 98 THR A O 1
ATOM 776 N N . SER A 1 99 ? -1.924 25.911 -16.700 1.00 51.06 99 SER A N 1
ATOM 777 C CA . SER A 1 99 ? -3.317 26.317 -16.510 1.00 51.06 99 SER A CA 1
ATOM 778 C C . SER A 1 99 ? -3.325 27.366 -15.405 1.00 51.06 99 SER A C 1
ATOM 780 O O . SER A 1 99 ? -3.174 27.059 -14.225 1.00 51.06 99 SER A O 1
ATOM 782 N N . GLN A 1 100 ? -3.397 28.626 -15.818 1.00 43.34 100 GLN A N 1
ATOM 783 C CA . GLN A 1 100 ? -3.610 29.772 -14.952 1.00 43.34 100 GLN A CA 1
ATOM 784 C C . GLN A 1 100 ? -4.946 29.546 -14.231 1.00 43.34 100 GLN A C 1
ATOM 786 O O . GLN A 1 100 ? -5.995 29.519 -14.872 1.00 43.34 100 GLN A O 1
ATOM 791 N N . CYS A 1 101 ? -4.915 29.329 -12.913 1.00 45.34 101 CYS A N 1
ATOM 792 C CA . CYS A 1 101 ? -6.111 29.478 -12.092 1.00 45.34 101 CYS A CA 1
ATOM 793 C C . CYS A 1 101 ? -6.597 30.919 -12.278 1.00 45.34 101 CYS A C 1
ATOM 795 O O . CYS A 1 101 ? -5.897 31.857 -11.896 1.00 45.34 101 CYS A O 1
ATOM 797 N N . ALA A 1 102 ? -7.748 31.083 -12.926 1.00 40.09 102 ALA A N 1
ATOM 798 C CA . ALA A 1 102 ? -8.435 32.359 -13.005 1.00 40.09 102 ALA A CA 1
ATOM 799 C C . ALA A 1 102 ? -8.912 32.735 -11.595 1.00 40.09 102 ALA A C 1
ATOM 801 O O . ALA A 1 102 ? -9.575 31.932 -10.935 1.00 40.09 102 ALA A O 1
ATOM 802 N N . ALA A 1 103 ? -8.502 33.920 -11.144 1.00 41.62 103 ALA A N 1
ATOM 803 C CA . ALA A 1 103 ? -9.055 34.610 -9.985 1.00 41.62 103 ALA A CA 1
ATOM 804 C C . ALA A 1 103 ? -10.248 35.468 -10.418 1.00 41.62 103 ALA A C 1
ATOM 806 O O . ALA A 1 103 ? -10.222 35.944 -11.579 1.00 41.62 103 ALA A O 1
#

Sequence (103 aa):
MNRSRDIIVLITHSGDYFTIDKVADALSKRGAKPFRFDTDQFPSKVQLAAGITSEGLSYQLDYNGNSIKTEDVQGVWMRRLWHPQVSPDLASGKRSPTSQCAA

Secondary structure (DSSP, 8-state):
------EEEEEE-TT--HHHHHHHHHHHTTT-EEEEEEGGGTTTT-EEEEEEETTEEEEEEEETTEEEEGGGEEEEEE---------HHHHTT-PPP------